Protein AF-A0A972W0S3-F1 (afdb_monomer_lite)

Sequence (80 aa):
MSLEIKTNTEILHNYQLLRIEMVSNITTLGKSTINLWVAQGKFPKPTHVSPTIKVWRLEDIKLWIDGNSNQEVAKAFLEE

pLDDT: mean 75.98, std 17.34, range [41.38, 92.12]

Secondary structure (DSSP, 8-state):
--SHHHHHHHHHHHTPEEEHHHHHHHH---HHHHHHHHHTTSSPPPEEEETTEEEEEHHHHHHHHHHHHTHHHHHHTS--

Structure (mmCIF, N/CA/C/O backbone):
data_AF-A0A972W0S3-F1
#
_entry.id   AF-A0A972W0S3-F1
#
loop_
_atom_site.group_PDB
_atom_site.id
_atom_site.type_symbol
_atom_site.label_atom_id
_atom_site.label_alt_id
_atom_site.label_comp_id
_atom_site.label_asym_id
_atom_site.label_entity_id
_atom_site.label_seq_id
_atom_site.pdbx_PDB_ins_code
_atom_site.Cartn_x
_atom_site.Cartn_y
_atom_site.Cartn_z
_atom_site.occupancy
_atom_site.B_iso_or_equiv
_atom_site.auth_seq_id
_atom_site.auth_comp_id
_atom_site.auth_asym_id
_atom_site.auth_atom_id
_atom_site.pdbx_PDB_model_num
ATOM 1 N N . MET A 1 1 ? -3.375 -37.472 3.602 1.00 41.38 1 MET A N 1
ATOM 2 C CA . MET A 1 1 ? -2.428 -36.591 4.323 1.00 41.38 1 MET A CA 1
ATOM 3 C C . MET A 1 1 ? -1.869 -35.433 3.481 1.00 41.38 1 MET A C 1
ATOM 5 O O . MET A 1 1 ? -1.254 -34.547 4.051 1.00 41.38 1 MET A O 1
ATOM 9 N N . SER A 1 2 ? -2.088 -35.386 2.154 1.00 46.47 2 SER A N 1
ATOM 10 C CA . SER A 1 2 ? -1.548 -34.325 1.270 1.00 46.47 2 SER A CA 1
ATOM 11 C C . SER A 1 2 ? -2.579 -33.288 0.788 1.00 46.47 2 SER A C 1
ATOM 13 O O . SER A 1 2 ? -2.207 -32.378 0.051 1.00 46.47 2 SER A O 1
ATOM 15 N N . LEU A 1 3 ? -3.858 -33.410 1.178 1.00 47.38 3 LEU A N 1
ATOM 16 C CA . LEU A 1 3 ? -4.898 -32.422 0.844 1.00 47.38 3 LEU A CA 1
ATOM 17 C C . LEU A 1 3 ? -5.156 -31.398 1.968 1.00 47.38 3 LEU A C 1
ATOM 19 O O . LEU A 1 3 ? -5.440 -30.250 1.654 1.00 47.38 3 LEU A O 1
ATOM 23 N N . GLU A 1 4 ? -4.985 -31.753 3.249 1.00 46.66 4 GLU A N 1
ATOM 24 C CA . GLU A 1 4 ? -5.245 -30.842 4.389 1.00 46.66 4 GLU A CA 1
ATOM 25 C C . GLU A 1 4 ? -4.191 -29.745 4.585 1.00 46.66 4 GLU A C 1
ATOM 27 O O . GLU A 1 4 ? -4.488 -28.693 5.147 1.00 46.66 4 GLU A O 1
ATOM 32 N N . ILE A 1 5 ? -2.959 -29.956 4.112 1.00 54.00 5 ILE A N 1
ATOM 33 C CA . ILE A 1 5 ? -1.904 -28.936 4.228 1.00 54.00 5 ILE A CA 1
ATOM 34 C C . ILE A 1 5 ? -2.155 -27.800 3.227 1.00 54.00 5 ILE A C 1
ATOM 36 O O . ILE A 1 5 ? -1.927 -26.637 3.546 1.00 54.00 5 ILE A O 1
ATOM 40 N N . LYS A 1 6 ? -2.678 -28.121 2.034 1.00 51.38 6 LYS A N 1
ATOM 41 C CA . LYS A 1 6 ? -2.892 -27.133 0.966 1.00 51.38 6 LYS A CA 1
ATOM 42 C C . LYS A 1 6 ? -3.891 -26.062 1.382 1.00 51.38 6 LYS A C 1
ATOM 44 O O . LYS A 1 6 ? -3.608 -24.882 1.226 1.00 51.38 6 LYS A O 1
ATOM 49 N N . THR A 1 7 ? -5.012 -26.470 1.971 1.00 56.88 7 THR A N 1
ATOM 50 C CA . THR A 1 7 ? -6.018 -25.533 2.470 1.00 56.88 7 THR A CA 1
ATOM 51 C C . THR A 1 7 ? -5.458 -24.689 3.604 1.00 56.88 7 THR A C 1
ATOM 53 O O . THR A 1 7 ? -5.521 -23.472 3.508 1.00 56.88 7 THR A O 1
ATOM 56 N N . ASN A 1 8 ? -4.838 -25.294 4.623 1.00 56.72 8 ASN A N 1
ATOM 57 C CA . ASN A 1 8 ? -4.367 -24.575 5.813 1.00 56.72 8 ASN A CA 1
ATOM 58 C C . ASN A 1 8 ? -3.289 -23.519 5.492 1.00 56.72 8 ASN A C 1
ATOM 60 O O . ASN A 1 8 ? -3.342 -22.396 5.988 1.00 56.72 8 ASN A O 1
ATOM 64 N N . THR A 1 9 ? -2.356 -23.834 4.590 1.00 58.78 9 THR A N 1
ATOM 65 C CA . THR A 1 9 ? -1.346 -22.875 4.124 1.00 58.78 9 THR A CA 1
ATOM 66 C C . THR A 1 9 ? -1.963 -21.705 3.349 1.00 58.78 9 THR A C 1
ATOM 68 O O . THR A 1 9 ? -1.553 -20.566 3.555 1.00 58.78 9 THR A O 1
ATOM 71 N N . GLU A 1 10 ? -2.973 -21.938 2.507 1.00 57.97 10 GLU A N 1
ATOM 72 C CA . GLU A 1 10 ? -3.666 -20.851 1.800 1.00 57.97 10 GLU A CA 1
ATOM 73 C C . GLU A 1 10 ? -4.477 -19.950 2.740 1.00 57.97 10 GLU A C 1
ATOM 75 O O . GLU A 1 10 ? -4.460 -18.731 2.565 1.00 57.97 10 GLU A O 1
ATOM 80 N N . ILE A 1 11 ? -5.102 -20.500 3.792 1.00 58.78 11 ILE A N 1
ATOM 81 C CA . ILE A 1 11 ? -5.817 -19.670 4.776 1.00 58.78 11 ILE A CA 1
ATOM 82 C C . ILE A 1 11 ? -4.842 -18.746 5.523 1.00 58.78 11 ILE A C 1
ATOM 84 O O . ILE A 1 11 ? -5.143 -17.571 5.732 1.00 58.78 11 ILE A O 1
ATOM 88 N N . LEU A 1 12 ? -3.656 -19.241 5.897 1.00 60.31 12 LEU A N 1
ATOM 89 C CA . LEU A 1 12 ? -2.646 -18.435 6.594 1.00 60.31 12 LEU A CA 1
ATOM 90 C C . LEU A 1 12 ? -2.107 -17.286 5.731 1.00 60.31 12 LEU A C 1
ATOM 92 O O . LEU A 1 12 ? -1.868 -16.197 6.256 1.00 60.31 12 LEU A O 1
ATOM 96 N N . HIS A 1 13 ? -1.962 -17.489 4.418 1.00 62.97 13 HIS A N 1
ATOM 97 C CA . HIS A 1 13 ? -1.514 -16.431 3.510 1.00 62.97 13 HIS A CA 1
ATOM 98 C C . HIS A 1 13 ? -2.513 -15.268 3.423 1.00 62.97 13 HIS A C 1
ATOM 100 O O . HIS A 1 13 ? -2.091 -14.112 3.360 1.00 62.97 13 HIS A O 1
ATOM 106 N N . ASN A 1 14 ? -3.821 -15.529 3.503 1.00 66.69 14 ASN A N 1
ATOM 107 C CA . ASN A 1 14 ? -4.834 -14.468 3.455 1.00 66.69 14 ASN A CA 1
ATOM 108 C C . ASN A 1 14 ? -4.766 -13.517 4.663 1.00 66.69 14 ASN A C 1
ATOM 110 O O . ASN A 1 14 ? -5.034 -12.327 4.519 1.00 66.69 14 ASN A O 1
ATOM 114 N N . TYR A 1 15 ? -4.331 -13.999 5.830 1.00 75.81 15 TYR A N 1
ATOM 115 C CA . TYR A 1 15 ? -4.174 -13.174 7.035 1.00 75.81 15 TYR A CA 1
ATOM 116 C C . TYR A 1 15 ? -2.814 -12.470 7.138 1.00 75.81 15 TYR A C 1
ATOM 118 O O . TYR A 1 15 ? -2.514 -11.840 8.157 1.00 75.81 15 TYR A O 1
ATOM 126 N N . GLN A 1 16 ? -1.974 -12.557 6.106 1.00 83.94 16 GLN A N 1
ATOM 127 C CA . GLN A 1 16 ? -0.646 -11.964 6.140 1.00 83.94 16 GLN A CA 1
ATOM 128 C C . GLN A 1 16 ? -0.716 -10.431 6.100 1.00 83.94 16 GLN A C 1
ATOM 130 O O . GLN A 1 16 ? -1.308 -9.825 5.203 1.00 83.94 16 GLN A O 1
ATOM 135 N N . LEU A 1 17 ? -0.053 -9.800 7.071 1.00 89.06 17 LEU A N 1
ATOM 136 C CA . LEU A 1 17 ? 0.103 -8.351 7.150 1.00 89.06 17 LEU A CA 1
ATOM 137 C C . LEU A 1 17 ? 1.431 -7.933 6.516 1.00 89.06 17 LEU A C 1
ATOM 139 O O . LEU A 1 17 ? 2.510 -8.369 6.917 1.00 89.06 17 LEU A O 1
ATOM 143 N N . LEU A 1 18 ? 1.349 -7.053 5.530 1.00 90.00 18 LEU A N 1
ATOM 144 C CA . LEU A 1 18 ? 2.463 -6.547 4.749 1.00 90.00 18 LEU A CA 1
ATOM 145 C C . LEU A 1 18 ? 2.849 -5.152 5.227 1.00 90.00 18 LEU A C 1
ATOM 147 O O . LEU A 1 18 ? 2.012 -4.258 5.352 1.00 90.00 18 LEU A O 1
ATOM 151 N N . ARG A 1 19 ? 4.144 -4.938 5.447 1.00 90.50 19 ARG A N 1
ATOM 152 C CA . ARG A 1 19 ? 4.704 -3.592 5.621 1.00 90.50 19 ARG A CA 1
ATOM 153 C C . ARG A 1 19 ? 4.886 -2.920 4.264 1.00 90.50 19 ARG A C 1
ATOM 155 O O . ARG A 1 19 ? 4.942 -3.592 3.237 1.00 90.50 19 ARG A O 1
ATOM 162 N N . ILE A 1 20 ? 5.065 -1.598 4.273 1.00 89.94 20 ILE A N 1
ATOM 163 C CA . ILE A 1 20 ? 5.234 -0.794 3.052 1.00 89.94 20 ILE A CA 1
ATOM 164 C C . ILE A 1 20 ? 6.345 -1.312 2.125 1.00 89.94 20 ILE A C 1
ATOM 166 O O . ILE A 1 20 ? 6.220 -1.209 0.913 1.00 89.94 20 ILE A O 1
ATOM 170 N N . GLU A 1 21 ? 7.412 -1.901 2.670 1.00 90.38 21 GLU A N 1
ATOM 171 C CA . GLU A 1 21 ? 8.505 -2.473 1.870 1.00 90.38 21 GLU A CA 1
ATOM 172 C C . GLU A 1 21 ? 8.049 -3.694 1.075 1.00 90.38 21 GLU A C 1
ATOM 174 O O . GLU A 1 21 ? 8.339 -3.806 -0.109 1.00 90.38 21 GLU A O 1
ATOM 179 N N . MET A 1 22 ? 7.261 -4.569 1.698 1.00 90.19 22 MET A N 1
ATOM 180 C CA . MET A 1 22 ? 6.714 -5.745 1.030 1.00 90.19 22 MET A CA 1
ATOM 181 C C . MET A 1 22 ? 5.658 -5.348 -0.005 1.00 90.19 22 MET A C 1
ATOM 183 O O . MET A 1 22 ? 5.655 -5.870 -1.113 1.00 90.19 22 MET A O 1
ATOM 187 N N . VAL A 1 23 ? 4.805 -4.373 0.324 1.00 90.31 23 VAL A N 1
ATOM 188 C CA . VAL A 1 23 ? 3.833 -3.808 -0.625 1.00 90.31 23 VAL A CA 1
ATOM 189 C C . VAL A 1 23 ? 4.544 -3.196 -1.837 1.00 90.31 23 VAL A C 1
ATOM 191 O O . VAL A 1 23 ? 4.130 -3.423 -2.971 1.00 90.31 23 VAL A O 1
ATOM 194 N N . SER A 1 24 ? 5.637 -2.466 -1.605 1.00 92.12 24 SER A N 1
ATOM 195 C CA . SER A 1 24 ? 6.489 -1.895 -2.653 1.00 92.12 24 SER A CA 1
ATOM 196 C C . SER A 1 24 ? 7.104 -2.974 -3.544 1.00 92.12 24 SER A C 1
ATOM 198 O O . SER A 1 24 ? 7.047 -2.844 -4.762 1.00 92.12 24 SER A O 1
ATOM 200 N N . ASN A 1 25 ? 7.589 -4.077 -2.967 1.00 90.69 25 ASN A N 1
ATOM 201 C CA . ASN A 1 25 ? 8.126 -5.202 -3.735 1.00 90.69 25 ASN A CA 1
ATOM 202 C C . ASN A 1 25 ? 7.051 -5.915 -4.573 1.00 90.69 25 ASN A C 1
ATOM 204 O O . ASN A 1 25 ? 7.309 -6.261 -5.718 1.00 90.69 25 ASN A O 1
ATOM 208 N N . ILE A 1 26 ? 5.847 -6.119 -4.027 1.00 88.88 26 ILE A N 1
ATOM 209 C CA . ILE A 1 26 ? 4.750 -6.811 -4.728 1.00 88.88 26 ILE A CA 1
ATOM 210 C C . ILE A 1 26 ? 4.202 -5.956 -5.875 1.00 88.88 26 ILE A C 1
ATOM 212 O O . ILE A 1 26 ? 3.966 -6.453 -6.970 1.00 88.88 26 ILE A O 1
ATOM 216 N N . THR A 1 27 ? 3.987 -4.664 -5.628 1.00 87.00 27 THR A N 1
ATOM 217 C CA . THR A 1 27 ? 3.385 -3.749 -6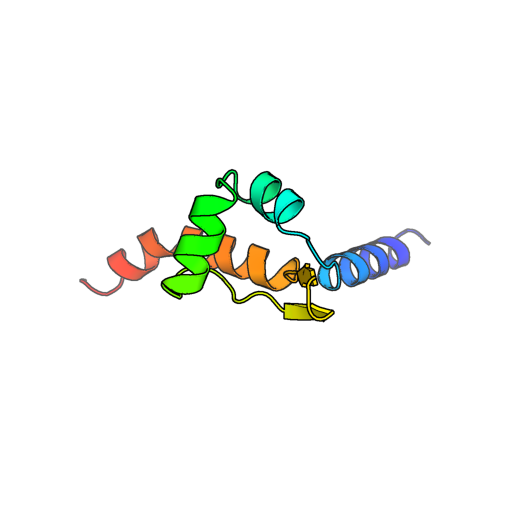.613 1.00 87.00 27 THR A CA 1
ATOM 218 C C . THR A 1 27 ? 4.412 -3.110 -7.547 1.00 87.00 27 THR A C 1
ATOM 220 O O . THR A 1 27 ? 4.031 -2.431 -8.495 1.00 87.00 27 THR A O 1
ATOM 223 N N . THR A 1 28 ? 5.711 -3.292 -7.283 1.00 89.19 28 THR A N 1
ATOM 224 C CA . THR A 1 28 ? 6.830 -2.600 -7.956 1.00 89.19 28 THR A CA 1
ATOM 225 C C . THR A 1 28 ? 6.763 -1.061 -7.842 1.00 89.19 28 THR A C 1
ATOM 227 O O . THR A 1 28 ? 7.510 -0.332 -8.491 1.00 89.19 28 THR A O 1
ATOM 230 N N . LEU A 1 29 ? 5.888 -0.522 -6.986 1.00 89.44 29 LEU A N 1
ATOM 231 C CA . LEU A 1 29 ? 5.727 0.917 -6.784 1.00 89.44 29 LEU A CA 1
ATOM 232 C C . LEU A 1 29 ? 6.684 1.432 -5.711 1.00 89.44 29 LEU A C 1
ATOM 234 O O . LEU A 1 29 ? 6.903 0.791 -4.684 1.00 89.44 29 LEU A O 1
ATOM 238 N N . GLY A 1 30 ? 7.196 2.649 -5.896 1.00 92.06 30 GLY A N 1
ATOM 239 C CA . GLY A 1 30 ? 7.979 3.336 -4.870 1.00 92.06 30 GLY A CA 1
ATOM 240 C C . GLY A 1 30 ? 7.151 3.660 -3.618 1.00 92.06 30 GLY A C 1
ATOM 241 O O . GLY A 1 30 ? 5.966 3.989 -3.700 1.00 92.06 30 GLY A O 1
ATOM 242 N N . LYS A 1 31 ? 7.793 3.639 -2.441 1.00 91.56 31 LYS A N 1
ATOM 243 C CA . LYS A 1 31 ? 7.162 3.951 -1.137 1.00 91.56 31 LYS A CA 1
ATOM 244 C C . LYS A 1 31 ? 6.452 5.317 -1.137 1.00 91.56 31 LYS A C 1
ATOM 246 O O . LYS A 1 31 ? 5.386 5.467 -0.544 1.00 91.56 31 LYS A O 1
ATOM 251 N N . SER A 1 32 ? 7.033 6.316 -1.806 1.00 91.69 32 SER A N 1
ATOM 252 C CA . SER A 1 32 ? 6.450 7.655 -1.967 1.00 91.69 32 SER A CA 1
ATOM 253 C C . SER A 1 32 ? 5.176 7.634 -2.814 1.00 91.69 32 SER A C 1
ATOM 255 O O . SER A 1 32 ? 4.186 8.248 -2.423 1.00 91.69 32 SER A O 1
ATOM 257 N N . THR A 1 33 ? 5.170 6.880 -3.915 1.00 92.00 33 THR A N 1
ATOM 258 C CA . THR A 1 33 ? 4.000 6.691 -4.783 1.00 92.00 33 THR A CA 1
ATOM 259 C C . THR A 1 33 ? 2.860 6.018 -4.032 1.00 92.00 33 THR A C 1
ATOM 261 O O . THR A 1 33 ? 1.731 6.490 -4.098 1.00 92.00 33 THR A O 1
ATOM 264 N N . ILE A 1 34 ? 3.160 4.977 -3.249 1.00 90.75 34 ILE A N 1
ATOM 265 C CA . ILE A 1 34 ? 2.166 4.294 -2.410 1.00 90.75 34 ILE A CA 1
ATOM 266 C C . ILE A 1 34 ? 1.545 5.282 -1.418 1.00 90.75 34 ILE A C 1
ATOM 268 O O . ILE A 1 34 ? 0.327 5.412 -1.365 1.00 90.75 34 ILE A O 1
ATOM 272 N N . ASN A 1 35 ? 2.360 6.034 -0.672 1.00 90.12 35 ASN A N 1
ATOM 273 C CA . ASN A 1 35 ? 1.846 7.023 0.282 1.00 90.12 35 ASN A CA 1
ATOM 274 C C . ASN A 1 35 ? 1.003 8.114 -0.398 1.00 90.12 35 ASN A C 1
ATOM 276 O O . ASN A 1 35 ? -0.043 8.494 0.127 1.00 90.12 35 ASN A O 1
ATOM 280 N N . LEU A 1 36 ? 1.428 8.587 -1.573 1.00 90.62 36 LEU A N 1
ATOM 281 C CA . LEU A 1 36 ? 0.675 9.555 -2.366 1.00 90.62 36 LEU A CA 1
ATOM 282 C C . LEU A 1 36 ? -0.674 8.980 -2.815 1.00 90.62 36 LEU A C 1
ATOM 284 O O . LEU A 1 36 ? -1.694 9.650 -2.695 1.00 90.62 36 LEU A O 1
ATOM 288 N N . TRP A 1 37 ? -0.710 7.743 -3.306 1.00 90.38 37 TRP A N 1
ATOM 289 C CA . TRP A 1 37 ? -1.945 7.112 -3.771 1.00 90.38 37 TRP A CA 1
ATOM 290 C C . TRP A 1 37 ? -2.891 6.747 -2.631 1.00 90.38 37 TRP A C 1
ATOM 292 O O . TRP A 1 37 ? -4.103 6.857 -2.801 1.00 90.38 37 TRP A O 1
ATOM 302 N N . VAL A 1 38 ? -2.360 6.393 -1.460 1.00 89.38 38 VAL A N 1
ATOM 303 C CA . VAL A 1 38 ? -3.149 6.257 -0.228 1.00 89.38 38 VAL A CA 1
ATOM 304 C C . VAL A 1 38 ? -3.807 7.591 0.122 1.00 89.38 38 VAL A C 1
ATOM 306 O O . VAL A 1 38 ? -5.001 7.620 0.411 1.00 89.38 38 VAL A O 1
ATOM 309 N N . ALA A 1 39 ? -3.065 8.702 0.049 1.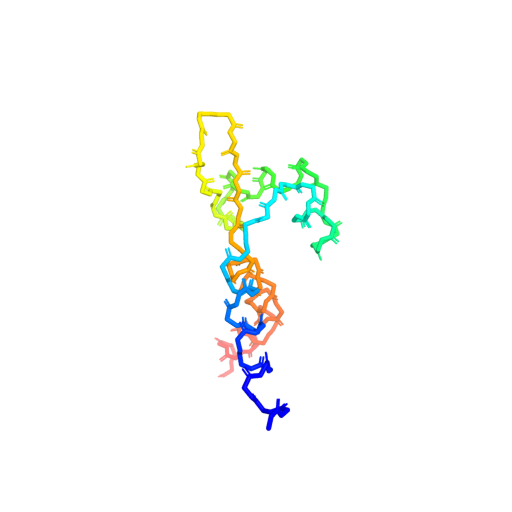00 87.00 39 ALA A N 1
ATOM 310 C CA . ALA A 1 39 ? -3.617 10.036 0.288 1.00 87.00 39 ALA A CA 1
ATOM 311 C C . ALA A 1 39 ? -4.656 10.448 -0.775 1.00 87.00 39 ALA A C 1
ATOM 313 O O . ALA A 1 39 ? -5.647 11.089 -0.441 1.00 87.00 39 ALA A O 1
ATOM 314 N N . GLN A 1 40 ? -4.467 10.041 -2.036 1.00 87.38 40 GLN A N 1
ATOM 315 C CA . GLN A 1 40 ? -5.417 10.268 -3.136 1.00 87.38 40 GLN A CA 1
ATOM 316 C C . GLN A 1 40 ? -6.622 9.308 -3.126 1.00 87.38 40 GLN A C 1
ATOM 318 O O . GLN A 1 40 ? -7.514 9.461 -3.955 1.00 87.38 40 GLN A O 1
ATOM 323 N N . GLY A 1 41 ? -6.649 8.299 -2.247 1.00 85.81 41 GLY A N 1
ATOM 324 C CA . GLY A 1 41 ? -7.702 7.277 -2.215 1.00 85.81 41 GLY A CA 1
ATOM 325 C C . GLY A 1 41 ? -7.655 6.261 -3.365 1.00 85.81 41 GLY A C 1
ATOM 326 O O . GLY A 1 41 ? -8.609 5.514 -3.547 1.00 85.81 41 GLY A O 1
ATOM 327 N N . LYS A 1 42 ? -6.557 6.214 -4.131 1.00 84.12 42 LYS A N 1
ATOM 328 C CA . LYS A 1 42 ? -6.341 5.274 -5.251 1.00 84.12 42 LYS A CA 1
ATOM 329 C C . LYS A 1 42 ? -5.718 3.946 -4.826 1.00 84.12 42 LYS A C 1
ATOM 331 O O . LYS A 1 42 ? -5.635 3.027 -5.633 1.00 84.12 42 LYS A O 1
ATOM 336 N N . PHE A 1 43 ? -5.233 3.860 -3.591 1.00 88.44 43 PHE A N 1
ATOM 337 C CA . PHE A 1 43 ? -4.587 2.678 -3.023 1.00 88.44 43 PHE A CA 1
ATOM 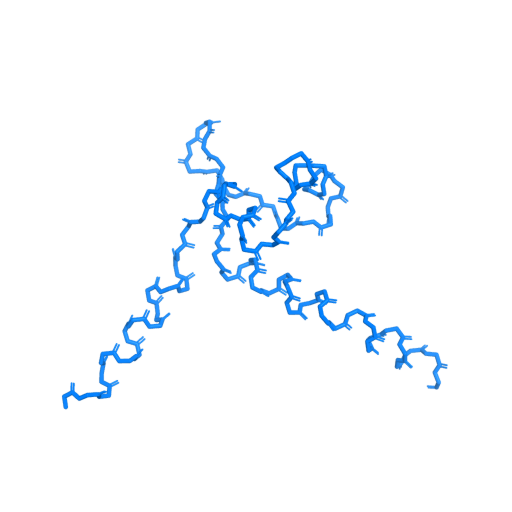338 C C . PHE A 1 43 ? -5.306 2.258 -1.735 1.00 88.44 43 PHE A C 1
ATOM 340 O O . PHE A 1 43 ? -5.823 3.137 -1.034 1.00 88.44 43 PHE A O 1
ATOM 347 N N . PRO A 1 44 ? -5.335 0.957 -1.384 1.00 87.19 44 PRO A N 1
ATOM 348 C CA . PRO A 1 44 ? -5.950 0.495 -0.145 1.00 87.19 44 PRO A CA 1
ATOM 349 C C . PRO A 1 44 ? -5.374 1.206 1.083 1.00 87.19 44 PRO A C 1
ATOM 351 O O . PRO A 1 44 ? -4.170 1.466 1.191 1.00 87.19 44 PRO A O 1
ATOM 354 N N . LYS A 1 45 ? -6.257 1.536 2.028 1.00 87.31 45 LYS A N 1
ATOM 355 C CA . LYS A 1 45 ? -5.882 2.258 3.247 1.00 87.31 45 LYS A CA 1
ATOM 356 C C . LYS A 1 45 ? -5.047 1.352 4.165 1.00 87.31 45 LYS A C 1
ATOM 358 O O . LYS A 1 45 ? -5.423 0.202 4.376 1.00 87.31 45 LYS A O 1
ATOM 363 N N . PRO A 1 46 ? -3.950 1.857 4.757 1.00 89.31 46 PRO A N 1
ATOM 364 C CA . PRO A 1 46 ? -3.199 1.097 5.744 1.00 89.31 46 PRO A CA 1
ATOM 365 C C . PRO A 1 46 ? -4.013 0.879 7.020 1.00 89.31 46 PRO A C 1
ATOM 367 O O . PRO A 1 46 ? -4.635 1.801 7.550 1.00 89.31 46 PRO A O 1
ATOM 370 N N . THR A 1 47 ? -3.904 -0.322 7.571 1.00 88.94 47 THR A N 1
ATOM 371 C CA . THR A 1 47 ? -4.314 -0.646 8.937 1.00 88.94 47 THR A CA 1
ATOM 372 C C . THR A 1 47 ? -3.198 -0.255 9.908 1.00 88.94 47 THR A C 1
ATOM 374 O O . THR A 1 47 ? -2.023 -0.543 9.672 1.00 88.94 47 THR A O 1
ATOM 377 N N . HIS A 1 48 ? -3.547 0.408 11.010 1.00 86.38 48 HIS A N 1
ATOM 378 C CA . HIS A 1 48 ? -2.588 0.787 12.048 1.00 86.38 48 HIS A CA 1
ATOM 379 C C . HIS A 1 48 ? -2.583 -0.284 13.141 1.00 86.38 48 HIS A C 1
ATOM 381 O O . HIS A 1 48 ? -3.584 -0.467 13.826 1.00 86.38 48 HIS A O 1
ATOM 387 N N . VAL A 1 49 ? -1.465 -0.998 13.297 1.00 86.44 49 VAL A N 1
ATOM 388 C CA . VAL A 1 49 ? -1.286 -1.996 14.379 1.00 86.44 49 VAL A CA 1
ATOM 389 C C . VAL A 1 49 ? -0.732 -1.335 15.644 1.00 86.44 49 VAL A C 1
ATOM 391 O O . VAL A 1 49 ? -0.908 -1.824 16.753 1.00 86.44 49 VAL A O 1
ATOM 394 N N . SER A 1 50 ? -0.044 -0.209 15.474 1.00 86.19 50 SER A N 1
ATOM 395 C CA . SER A 1 50 ? 0.589 0.587 16.525 1.00 86.19 50 SER A CA 1
ATOM 396 C C . SER A 1 50 ? 0.634 2.048 16.050 1.00 86.19 50 SER A C 1
ATOM 398 O O . SER A 1 50 ? 0.514 2.269 14.838 1.00 86.19 50 SER A O 1
ATOM 400 N N . PRO A 1 51 ? 0.828 3.057 16.925 1.00 78.94 51 PRO A N 1
ATOM 401 C CA . PRO A 1 51 ? 0.818 4.469 16.526 1.00 78.94 51 PRO A CA 1
ATOM 402 C C . PRO A 1 51 ? 1.772 4.823 15.375 1.00 78.94 51 PRO A C 1
ATOM 404 O O . PRO A 1 51 ? 1.512 5.755 14.620 1.00 78.94 51 PRO A O 1
ATOM 407 N N . THR A 1 52 ? 2.859 4.066 15.206 1.00 84.69 52 THR A N 1
ATOM 408 C CA . THR A 1 52 ? 3.869 4.289 14.158 1.00 84.69 52 THR A CA 1
ATOM 409 C C . THR A 1 52 ? 3.863 3.234 13.052 1.00 84.69 52 THR A C 1
ATOM 411 O O . THR A 1 52 ? 4.531 3.413 12.033 1.00 84.69 52 THR A O 1
ATOM 414 N N . ILE A 1 53 ? 3.126 2.129 13.217 1.00 86.31 53 ILE A N 1
ATOM 415 C CA . ILE A 1 53 ? 3.214 0.970 12.321 1.00 86.31 53 ILE A CA 1
ATOM 416 C C . ILE A 1 53 ? 1.961 0.871 11.458 1.00 86.31 53 ILE A C 1
ATOM 418 O O . ILE A 1 53 ? 0.872 0.557 11.941 1.00 86.31 53 ILE A O 1
ATOM 422 N N . LYS A 1 54 ? 2.169 1.068 10.155 1.00 89.50 54 LYS A N 1
ATOM 423 C CA . LYS A 1 54 ? 1.178 0.887 9.094 1.00 89.50 54 LYS A CA 1
ATOM 424 C C . LYS A 1 54 ? 1.417 -0.436 8.378 1.00 89.50 54 LYS A C 1
ATOM 426 O O . LYS A 1 54 ? 2.54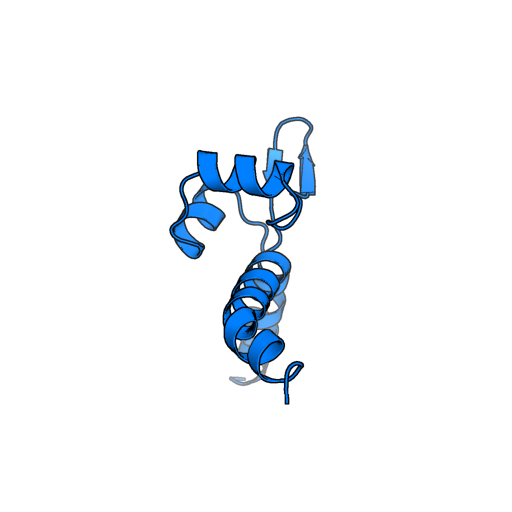2 -0.717 7.958 1.00 89.50 54 LYS A O 1
ATOM 431 N N . VAL A 1 55 ? 0.359 -1.220 8.229 1.00 91.00 55 VAL A N 1
ATOM 432 C CA . VAL A 1 55 ? 0.372 -2.497 7.513 1.00 91.00 55 VAL A CA 1
ATOM 433 C C . VAL A 1 55 ? -0.817 -2.596 6.568 1.00 91.00 55 VAL A C 1
ATOM 435 O O . VAL A 1 55 ? -1.835 -1.939 6.764 1.00 91.00 55 VAL A O 1
ATOM 438 N N . TRP A 1 56 ? -0.698 -3.445 5.561 1.00 90.50 56 TRP A N 1
ATOM 439 C CA . TRP A 1 56 ? -1.759 -3.778 4.618 1.00 90.50 56 TRP A CA 1
ATOM 440 C C . TRP A 1 56 ? -2.033 -5.267 4.687 1.00 90.50 56 TRP A C 1
ATOM 442 O O . TRP A 1 56 ? -1.105 -6.045 4.890 1.00 90.50 56 TRP A O 1
ATOM 452 N N . ARG A 1 57 ? -3.282 -5.684 4.509 1.00 89.50 57 ARG A N 1
ATOM 453 C CA . ARG A 1 57 ? -3.566 -7.108 4.349 1.00 89.50 57 ARG A CA 1
ATOM 454 C C . ARG A 1 57 ? -3.178 -7.527 2.939 1.00 89.50 57 ARG A C 1
ATOM 456 O O . ARG A 1 57 ? -3.388 -6.773 1.989 1.00 89.50 57 ARG A O 1
ATOM 463 N N . LEU A 1 58 ? -2.609 -8.721 2.801 1.00 87.88 58 LEU A N 1
ATOM 464 C CA . LEU A 1 58 ? -2.293 -9.275 1.486 1.00 87.88 58 LEU A CA 1
ATOM 465 C C . LEU A 1 58 ? -3.552 -9.376 0.610 1.00 87.88 58 LEU A C 1
ATOM 467 O O . LEU A 1 58 ? -3.474 -9.081 -0.580 1.00 87.88 58 LEU A O 1
ATOM 471 N N . GLU A 1 59 ? -4.703 -9.717 1.201 1.00 85.25 59 GLU A N 1
ATOM 472 C CA . GLU A 1 59 ? -5.994 -9.776 0.502 1.00 85.25 59 GLU A CA 1
ATOM 473 C C . GLU A 1 59 ? -6.366 -8.437 -0.158 1.00 85.25 59 GLU A C 1
ATOM 475 O O . GLU A 1 59 ? -6.682 -8.417 -1.343 1.00 85.25 59 GLU A O 1
ATOM 480 N N . ASP A 1 60 ? -6.228 -7.313 0.556 1.00 86.12 60 ASP A N 1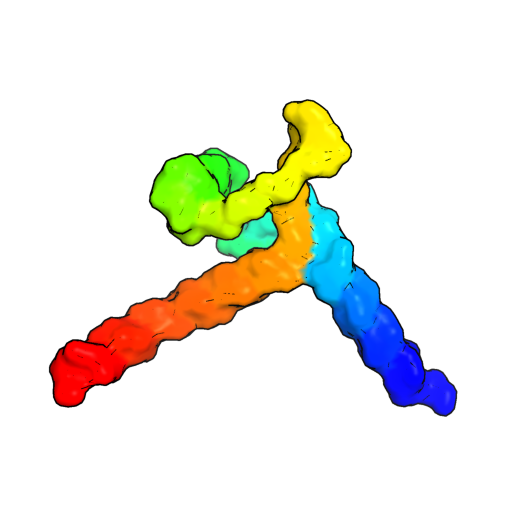
ATOM 481 C CA . ASP A 1 60 ? -6.589 -5.981 0.052 1.00 86.12 60 ASP A CA 1
ATOM 482 C C . ASP A 1 60 ? -5.691 -5.569 -1.117 1.00 86.12 60 ASP A C 1
ATOM 484 O O . ASP A 1 60 ? -6.144 -4.977 -2.096 1.00 86.12 60 ASP A O 1
ATOM 488 N N . ILE A 1 61 ? -4.397 -5.892 -1.020 1.00 87.81 61 ILE A N 1
ATOM 489 C CA . ILE A 1 61 ? -3.423 -5.627 -2.082 1.00 87.81 61 ILE A CA 1
ATOM 490 C C . ILE A 1 61 ? -3.731 -6.484 -3.306 1.00 87.81 61 ILE A C 1
ATOM 492 O O . ILE A 1 61 ? -3.716 -5.968 -4.420 1.00 87.81 61 ILE A O 1
ATOM 496 N N . LYS A 1 62 ? -4.040 -7.769 -3.114 1.00 86.88 62 LYS A N 1
ATOM 497 C CA . LYS A 1 62 ? -4.402 -8.674 -4.206 1.00 86.88 62 LYS A CA 1
ATOM 498 C C . LYS A 1 62 ? -5.678 -8.207 -4.909 1.00 86.88 62 LYS A C 1
ATOM 500 O O . LYS A 1 62 ? -5.664 -8.050 -6.122 1.00 86.88 62 LYS A O 1
ATOM 505 N N . LEU A 1 63 ? -6.726 -7.883 -4.150 1.00 85.69 63 LEU A N 1
ATOM 506 C CA . LEU A 1 63 ? -7.974 -7.331 -4.684 1.00 85.69 63 LEU A CA 1
ATOM 507 C C . LEU A 1 63 ? -7.744 -6.025 -5.450 1.00 85.69 63 LEU A C 1
ATOM 509 O O . LEU A 1 63 ? -8.366 -5.801 -6.483 1.00 85.69 63 LEU A O 1
ATOM 513 N N . TRP A 1 64 ? -6.839 -5.170 -4.975 1.00 87.75 64 TRP A N 1
ATOM 514 C CA . TRP A 1 64 ? -6.471 -3.947 -5.682 1.00 87.75 64 TRP A CA 1
ATOM 515 C C . TRP A 1 64 ? -5.721 -4.227 -6.994 1.00 87.75 64 TRP A C 1
ATOM 517 O O . TRP A 1 64 ? -6.014 -3.588 -8.002 1.00 87.75 64 TRP A O 1
ATOM 527 N N . ILE A 1 65 ? -4.797 -5.194 -7.014 1.00 86.06 65 ILE A N 1
ATOM 528 C CA . ILE A 1 65 ? -4.093 -5.624 -8.236 1.00 86.06 65 ILE A CA 1
ATOM 529 C C . ILE A 1 65 ? -5.091 -6.203 -9.246 1.00 86.06 65 ILE A C 1
ATOM 531 O O . ILE A 1 65 ? -5.087 -5.800 -10.410 1.00 86.06 65 ILE A O 1
ATOM 535 N N . ASP A 1 66 ? -5.977 -7.094 -8.804 1.00 85.56 66 ASP A N 1
ATOM 536 C CA . ASP A 1 66 ? -6.994 -7.736 -9.644 1.00 85.56 66 ASP A CA 1
ATOM 537 C C . ASP A 1 66 ? -8.035 -6.716 -10.146 1.00 85.56 66 ASP A C 1
ATOM 539 O O . ASP A 1 66 ? -8.475 -6.758 -11.298 1.00 85.56 66 ASP A O 1
ATOM 543 N N . GLY A 1 67 ? -8.399 -5.751 -9.297 1.00 77.94 67 GLY A N 1
ATOM 544 C CA . GLY A 1 67 ? -9.301 -4.649 -9.623 1.00 77.94 67 GLY A CA 1
ATOM 545 C C . GLY A 1 67 ? -8.698 -3.655 -10.617 1.00 77.94 67 GLY A C 1
ATOM 546 O O . GLY A 1 67 ? -9.406 -3.192 -11.511 1.00 77.94 67 GLY A O 1
ATOM 547 N N . ASN A 1 68 ? -7.395 -3.372 -10.516 1.00 64.69 68 ASN A N 1
ATOM 548 C CA . ASN A 1 68 ? -6.661 -2.570 -11.498 1.00 64.69 68 ASN A CA 1
ATOM 549 C C . ASN A 1 68 ? -6.444 -3.317 -12.816 1.00 64.69 68 ASN A C 1
ATOM 551 O O . ASN A 1 68 ? -6.503 -2.696 -13.873 1.00 64.69 68 ASN A O 1
ATOM 555 N N . SER A 1 69 ? -6.259 -4.638 -12.764 1.0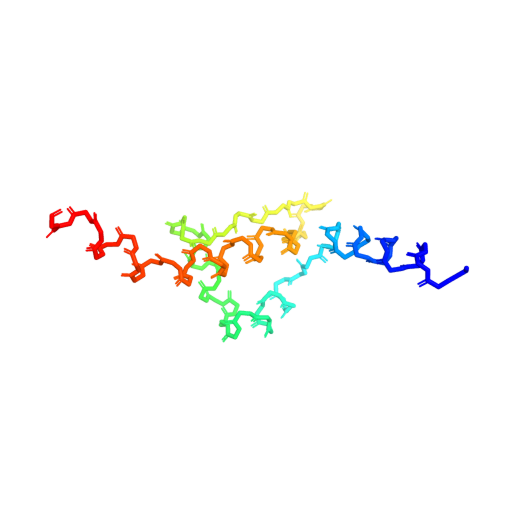0 56.50 69 SER A N 1
ATOM 556 C CA . SER A 1 69 ? -6.138 -5.483 -13.959 1.00 56.50 69 SER A CA 1
ATOM 557 C C . SER A 1 69 ? -7.438 -5.524 -14.779 1.00 56.50 69 SER A C 1
ATOM 559 O O . SER A 1 69 ? -7.401 -5.811 -15.969 1.00 56.50 69 SER A O 1
ATOM 561 N N . ASN A 1 70 ? -8.581 -5.173 -14.172 1.00 48.66 70 ASN A N 1
ATOM 562 C CA . ASN A 1 70 ? -9.889 -5.104 -14.833 1.00 48.66 70 ASN A CA 1
ATOM 563 C C . ASN A 1 70 ? -10.360 -3.686 -15.219 1.00 48.66 70 ASN A C 1
ATOM 565 O O . ASN A 1 70 ? -11.471 -3.534 -15.730 1.00 48.66 70 ASN A O 1
ATOM 569 N N . GLN A 1 71 ? -9.550 -2.638 -15.024 1.00 49.25 71 GLN A N 1
ATOM 570 C CA . GLN A 1 71 ? -9.945 -1.275 -15.419 1.00 49.25 71 GLN A CA 1
ATOM 571 C C . GLN A 1 71 ? -9.931 -1.050 -16.942 1.00 49.25 71 GLN A C 1
ATOM 573 O O . GLN A 1 71 ? -10.601 -0.131 -17.412 1.00 49.25 71 GLN A O 1
ATOM 578 N N . GLU A 1 72 ? -9.233 -1.884 -17.723 1.00 49.97 72 GLU A N 1
ATOM 579 C CA . GLU A 1 72 ? -9.307 -1.831 -19.193 1.00 49.97 72 GLU A CA 1
ATOM 580 C C . GLU A 1 72 ? -10.578 -2.489 -19.744 1.00 49.97 72 GLU A C 1
ATOM 582 O O . GLU A 1 72 ? -11.144 -1.996 -20.715 1.00 49.97 72 GLU A O 1
ATOM 587 N N . VAL A 1 73 ? -11.107 -3.529 -19.091 1.00 51.97 73 VAL A N 1
ATOM 588 C CA . VAL A 1 73 ? -12.341 -4.191 -19.548 1.00 51.97 73 VAL A CA 1
ATOM 589 C C . VAL A 1 73 ? -13.600 -3.467 -19.058 1.00 51.97 73 VAL A C 1
ATOM 591 O O . VAL A 1 73 ? -14.551 -3.314 -19.816 1.00 51.97 73 VAL A O 1
ATOM 594 N N . ALA A 1 74 ? -13.614 -2.922 -17.837 1.00 44.62 74 ALA A N 1
ATOM 595 C CA . ALA A 1 74 ? -14.811 -2.264 -17.294 1.00 44.62 74 ALA A CA 1
ATOM 596 C C . ALA A 1 74 ? -15.149 -0.906 -17.947 1.00 44.62 74 ALA A C 1
ATOM 598 O O . ALA A 1 74 ? -16.304 -0.488 -17.905 1.00 44.62 74 ALA A O 1
ATOM 599 N N . LYS A 1 75 ? -14.177 -0.224 -18.571 1.00 45.94 75 LYS A N 1
ATOM 600 C CA . LYS A 1 75 ? -14.458 0.960 -19.403 1.00 45.94 75 LYS A CA 1
ATOM 601 C C . LYS A 1 75 ? -14.844 0.611 -20.839 1.00 45.94 75 LYS A C 1
ATOM 603 O O . LYS A 1 75 ? -15.579 1.378 -21.443 1.00 45.94 75 LYS A O 1
ATOM 608 N N . ALA A 1 76 ? -14.405 -0.536 -21.357 1.00 46.53 76 ALA A N 1
ATOM 609 C CA . ALA A 1 76 ? -14.777 -0.992 -22.695 1.00 46.53 76 ALA A CA 1
ATOM 610 C C . ALA A 1 76 ? -16.217 -1.542 -22.771 1.00 46.53 76 ALA A C 1
ATOM 612 O O . ALA A 1 76 ? -16.793 -1.561 -23.847 1.00 46.53 76 ALA A O 1
ATOM 613 N N . PHE A 1 77 ? -16.818 -1.953 -21.646 1.00 48.44 77 PHE A N 1
ATOM 614 C CA . PHE A 1 77 ? -18.173 -2.533 -21.615 1.00 48.44 77 PHE A CA 1
ATOM 615 C C . PHE A 1 77 ? -19.302 -1.565 -21.213 1.00 48.44 77 PHE A C 1
ATOM 617 O O . PHE A 1 77 ? -20.445 -1.995 -21.094 1.00 48.44 77 PHE A O 1
ATOM 624 N N . LEU A 1 78 ? -19.016 -0.280 -20.977 1.00 53.94 78 LEU A N 1
ATOM 625 C CA . LEU A 1 78 ? -20.046 0.731 -20.670 1.00 53.94 78 LEU A CA 1
ATOM 626 C C . LEU A 1 78 ? -20.160 1.837 -21.733 1.00 53.94 78 LEU A C 1
ATOM 628 O O . LEU A 1 78 ? -20.855 2.825 -21.502 1.00 53.94 78 LEU A O 1
ATOM 632 N N . GLU A 1 79 ? -19.527 1.659 -22.894 1.00 50.75 79 GLU A N 1
ATOM 633 C CA . GLU A 1 79 ? -19.722 2.502 -24.084 1.00 50.75 79 GLU A CA 1
ATOM 634 C C . GLU A 1 79 ? -20.009 1.671 -25.352 1.00 50.75 79 GLU A C 1
ATOM 636 O O . GLU A 1 79 ? -19.573 2.037 -26.442 1.00 50.75 79 GLU A O 1
ATOM 641 N N . GLU A 1 80 ? -20.768 0.573 -25.234 1.00 42.47 80 GLU A N 1
ATOM 642 C CA . GLU A 1 80 ? -21.417 -0.075 -26.391 1.00 42.47 80 GLU A CA 1
ATOM 643 C C . GLU A 1 80 ? -22.835 -0.559 -26.058 1.00 42.47 80 GLU A C 1
ATOM 645 O O . GLU A 1 80 ? -23.010 -1.217 -25.005 1.00 42.47 80 GLU A O 1
#

Foldseek 3Di:
DPPVVVVVVVVVLQADKAFLVRLCVVVVDDSVVQVVCCVVVLADHFDDPDPPGTIDGPNRSVCSVVVVVCPVVVVVPPPD

Radius of gyration: 15.82 Å; chains: 1; bounding box: 30×47×43 Å